Protein AF-Q8GNE8-F1 (afdb_monomer_lite)

Foldseek 3Di:
DQAFAAEEEDLDPVRLVVQVVVQVVVGQYEYEYQDQVSQVVSPVVDDPTSYHYDYDPVVSQVRHDPVYHYHYD

InterPro domains:
  IPR006115 6-phosphogluconate dehydrogenase, NADP-binding [PF03446] (5-73)
  IPR006183 6-phosphogluconate dehydrogenase [PR00076] (4-27)
  IPR006183 6-phosphogluconate dehydrogenase [PR00076] (66-73)
  IPR006183 6-phosphogluconate dehydrogenase [PTHR11811] (3-73)
  IPR036291 NAD(P)-binding domain superfamily [SSF51735] (4-73)

Structure (mmCIF, N/CA/C/O backbone):
data_AF-Q8GNE8-F1
#
_entry.id   AF-Q8GNE8-F1
#
loop_
_atom_site.group_PDB
_atom_site.id
_atom_site.type_symbol
_atom_site.label_atom_id
_atom_site.label_alt_id
_atom_site.label_comp_id
_atom_site.label_asym_id
_atom_site.label_entity_id
_atom_site.label_seq_id
_atom_site.pdbx_PDB_ins_code
_atom_site.Cartn_x
_atom_site.Cartn_y
_atom_site.Cartn_z
_atom_site.occupancy
_atom_site.B_iso_or_equiv
_atom_site.auth_seq_id
_atom_site.auth_comp_id
_atom_site.auth_asym_id
_atom_site.auth_atom_id
_atom_site.pdbx_PDB_model_num
ATOM 1 N N . MET A 1 1 ? 1.375 -8.578 13.342 1.00 57.38 1 MET A N 1
ATOM 2 C CA . MET A 1 1 ? 1.616 -7.364 12.532 1.00 57.38 1 MET A CA 1
ATOM 3 C C . MET A 1 1 ? 0.382 -6.486 12.622 1.00 57.38 1 MET A C 1
ATOM 5 O O . MET A 1 1 ? -0.712 -7.041 12.651 1.00 57.38 1 MET A O 1
ATOM 9 N N . SER A 1 2 ? 0.532 -5.164 12.728 1.00 83.50 2 SER A N 1
ATOM 10 C CA . SER A 1 2 ? -0.620 -4.264 12.624 1.00 83.50 2 SER A CA 1
ATOM 11 C C . SER A 1 2 ? -1.189 -4.353 11.210 1.00 83.50 2 SER A C 1
ATOM 13 O O . SER A 1 2 ? -0.439 -4.362 10.232 1.00 83.50 2 SER A O 1
ATOM 15 N N . LYS A 1 3 ? -2.511 -4.482 11.118 1.00 93.06 3 LYS A N 1
ATOM 16 C CA . LYS A 1 3 ? -3.210 -4.471 9.837 1.00 93.06 3 LYS A CA 1
ATOM 17 C C . LYS A 1 3 ? -3.213 -3.054 9.264 1.00 93.06 3 LYS A C 1
ATOM 19 O O . LYS A 1 3 ? -3.241 -2.083 10.016 1.00 93.06 3 LYS A O 1
ATOM 24 N N . GLN A 1 4 ? -3.146 -2.932 7.945 1.00 96.50 4 GLN A N 1
ATOM 25 C CA . GLN A 1 4 ? -3.179 -1.650 7.250 1.00 96.50 4 GLN A CA 1
ATOM 26 C C . GLN A 1 4 ? -4.619 -1.166 7.112 1.00 96.50 4 GLN A C 1
ATOM 28 O O . GLN A 1 4 ? -5.557 -1.945 6.929 1.00 96.50 4 GLN A O 1
ATOM 33 N N . GLN A 1 5 ? -4.788 0.150 7.165 1.00 96.69 5 GLN A N 1
ATOM 34 C CA . GLN A 1 5 ? -6.110 0.768 7.172 1.00 96.69 5 GLN A CA 1
ATOM 35 C C . GLN A 1 5 ? -6.762 0.728 5.781 1.00 96.69 5 GLN A C 1
ATOM 37 O O . GLN A 1 5 ? -7.989 0.684 5.672 1.00 96.69 5 GLN A O 1
ATOM 42 N N . ILE A 1 6 ? -5.958 0.737 4.717 1.00 98.06 6 ILE A N 1
ATOM 43 C CA . ILE A 1 6 ? -6.419 0.812 3.329 1.00 98.06 6 ILE A CA 1
ATOM 44 C C . ILE A 1 6 ? -5.425 0.146 2.379 1.00 98.06 6 ILE A C 1
ATOM 46 O O . ILE A 1 6 ? -4.220 0.119 2.634 1.00 98.06 6 ILE A O 1
ATOM 50 N N . GLY A 1 7 ? -5.948 -0.411 1.290 1.00 98.25 7 GLY A N 1
ATOM 51 C CA . GLY A 1 7 ? -5.168 -1.023 0.227 1.00 98.25 7 GLY A CA 1
ATOM 52 C C . GLY A 1 7 ? -5.383 -0.325 -1.110 1.00 98.25 7 GLY A C 1
ATOM 53 O O . GLY A 1 7 ? -6.501 0.085 -1.421 1.00 98.25 7 GLY A O 1
ATOM 54 N N . VAL A 1 8 ? -4.327 -0.230 -1.914 1.00 98.44 8 VAL A N 1
ATOM 55 C CA . VAL A 1 8 ? -4.389 0.236 -3.304 1.00 98.44 8 VAL A CA 1
ATOM 56 C C . VAL A 1 8 ? -3.870 -0.869 -4.217 1.00 98.44 8 VAL A C 1
ATOM 58 O O . VAL A 1 8 ? -2.766 -1.384 -4.025 1.00 98.44 8 VAL A O 1
ATOM 61 N N . VAL A 1 9 ? -4.675 -1.232 -5.209 1.00 98.38 9 VAL A N 1
ATOM 62 C CA . VAL A 1 9 ? -4.303 -2.148 -6.286 1.00 98.38 9 VAL A CA 1
ATOM 63 C C . VAL A 1 9 ? -4.009 -1.324 -7.531 1.00 98.38 9 VAL A C 1
ATOM 65 O O . VAL A 1 9 ? -4.820 -0.477 -7.884 1.00 98.38 9 VAL A O 1
ATOM 68 N N . GLY A 1 10 ? -2.879 -1.593 -8.185 1.00 97.75 10 GLY A N 1
ATOM 69 C CA . GLY A 1 10 ? -2.462 -0.923 -9.419 1.00 97.75 10 GLY A CA 1
ATOM 70 C C . GLY A 1 10 ? -1.402 0.146 -9.174 1.00 97.75 10 GLY A C 1
ATOM 71 O O . GLY A 1 10 ? -1.697 1.246 -8.719 1.00 97.75 10 GLY A O 1
ATOM 72 N N . MET A 1 11 ? -0.142 -0.165 -9.487 1.00 97.62 11 MET A N 1
ATOM 73 C CA . MET A 1 11 ? 1.021 0.695 -9.192 1.00 97.62 11 MET A CA 1
ATOM 74 C C . MET A 1 11 ? 1.555 1.428 -10.430 1.00 97.62 11 MET A C 1
ATOM 76 O O . MET A 1 11 ? 2.756 1.619 -10.604 1.00 97.62 11 MET A O 1
ATOM 80 N N . ALA A 1 12 ? 0.649 1.843 -11.318 1.00 95.00 12 ALA A N 1
ATOM 81 C CA . ALA A 1 12 ? 0.960 2.837 -12.343 1.00 95.00 12 ALA A CA 1
ATOM 82 C C . ALA A 1 12 ? 1.040 4.248 -11.720 1.00 95.00 12 ALA A C 1
ATOM 84 O O . ALA A 1 12 ? 0.934 4.419 -10.505 1.00 95.00 12 ALA A O 1
ATOM 85 N N . VAL A 1 13 ? 1.185 5.286 -12.549 1.00 95.44 13 VAL A N 1
ATOM 86 C CA . VAL A 1 13 ? 1.359 6.674 -12.078 1.00 95.44 13 VAL A CA 1
ATOM 87 C C . VAL A 1 13 ? 0.220 7.126 -11.155 1.00 95.44 13 VAL A C 1
ATOM 89 O O . VAL A 1 13 ? 0.480 7.695 -10.096 1.00 95.44 13 VAL A O 1
ATOM 92 N N . MET A 1 14 ? -1.037 6.848 -11.521 1.00 97.31 14 MET A N 1
ATOM 93 C CA . MET A 1 14 ? -2.198 7.287 -10.740 1.00 97.31 14 MET A CA 1
ATOM 94 C C . MET A 1 14 ? -2.285 6.573 -9.384 1.00 97.31 14 MET A C 1
ATOM 96 O O . MET A 1 14 ? -2.382 7.236 -8.353 1.00 97.31 14 MET A O 1
ATOM 100 N N . GLY A 1 15 ? -2.205 5.240 -9.370 1.00 97.25 15 GLY A N 1
ATOM 101 C CA . GLY A 1 15 ? -2.32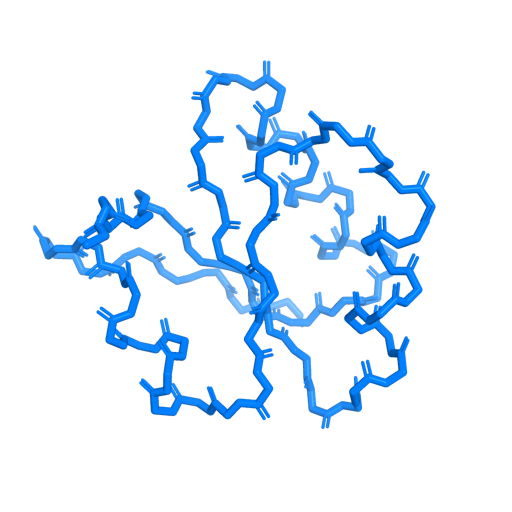3 4.462 -8.136 1.00 97.25 15 GLY A CA 1
ATOM 102 C C . GLY A 1 15 ? -1.156 4.677 -7.170 1.00 97.25 15 GLY A C 1
ATOM 103 O O . GLY A 1 15 ? -1.393 4.844 -5.974 1.00 97.25 15 GLY A O 1
ATOM 104 N N . ARG A 1 16 ? 0.081 4.816 -7.678 1.00 96.75 16 ARG A N 1
ATOM 105 C CA . ARG A 1 16 ? 1.248 5.215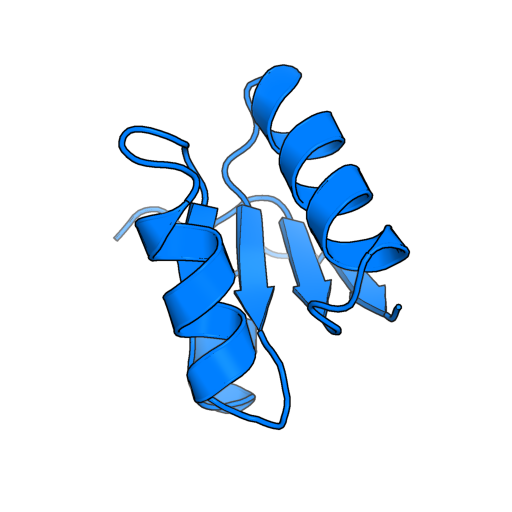 -6.868 1.00 96.75 16 ARG A CA 1
ATOM 106 C C . ARG A 1 16 ? 1.013 6.560 -6.180 1.00 96.75 16 ARG A C 1
ATOM 108 O O . ARG A 1 16 ? 1.174 6.671 -4.967 1.00 96.75 16 ARG A O 1
ATOM 115 N N . ASN A 1 17 ? 0.605 7.577 -6.940 1.00 97.56 17 ASN A N 1
ATOM 116 C CA . ASN A 1 17 ? 0.388 8.918 -6.393 1.00 97.56 17 ASN A CA 1
ATOM 117 C C . ASN A 1 17 ? -0.763 8.945 -5.379 1.00 97.56 17 ASN A C 1
ATOM 119 O O . ASN A 1 17 ? -0.688 9.665 -4.385 1.00 97.56 17 ASN A O 1
ATOM 123 N N . LEU A 1 18 ? -1.809 8.144 -5.595 1.00 97.94 18 LEU A N 1
ATOM 124 C CA . LEU A 1 18 ? -2.919 8.025 -4.655 1.00 97.94 18 LEU A CA 1
ATOM 125 C C . LEU A 1 18 ? -2.493 7.329 -3.356 1.00 97.94 18 LEU A C 1
ATOM 127 O O . LEU A 1 18 ? -2.805 7.828 -2.276 1.00 97.94 18 LEU A O 1
ATOM 131 N N . ALA A 1 19 ? -1.728 6.237 -3.444 1.00 97.88 19 ALA A N 1
ATOM 132 C CA . ALA A 1 19 ? -1.168 5.557 -2.276 1.00 97.88 19 ALA A CA 1
ATOM 133 C C . ALA A 1 19 ? -0.289 6.504 -1.440 1.00 97.88 19 ALA A C 1
ATOM 135 O O . ALA A 1 19 ? -0.444 6.571 -0.223 1.00 97.88 19 ALA A O 1
ATOM 136 N N . LEU A 1 20 ? 0.563 7.303 -2.092 1.00 97.88 20 LEU A N 1
ATOM 137 C CA . LEU A 1 20 ? 1.394 8.317 -1.433 1.00 97.88 20 LEU A CA 1
ATOM 138 C C . LEU A 1 20 ? 0.575 9.468 -0.829 1.00 97.88 20 LEU A C 1
ATOM 140 O O . LEU A 1 20 ? 0.922 9.975 0.236 1.00 97.88 20 LEU A O 1
ATOM 144 N N . ASN A 1 21 ? -0.522 9.880 -1.472 1.00 98.19 21 ASN A N 1
ATOM 145 C CA . ASN A 1 21 ? -1.425 10.895 -0.920 1.00 98.19 21 ASN A CA 1
ATOM 146 C C . ASN A 1 21 ? -2.116 10.398 0.354 1.00 98.19 21 ASN A C 1
ATOM 148 O O . ASN A 1 21 ? -2.255 11.135 1.324 1.00 98.19 21 ASN A O 1
ATOM 152 N N . ILE A 1 22 ? -2.542 9.137 0.363 1.00 97.81 22 ILE A N 1
ATOM 153 C CA . ILE A 1 22 ? -3.169 8.526 1.533 1.00 97.81 22 ILE A CA 1
ATOM 154 C C . ILE A 1 22 ? -2.138 8.365 2.660 1.00 97.81 22 ILE A C 1
ATOM 156 O O . ILE A 1 22 ? -2.421 8.703 3.809 1.00 97.81 22 ILE A O 1
ATOM 160 N N . GLU A 1 23 ? -0.926 7.918 2.329 1.00 97.50 23 GLU A N 1
ATOM 161 C CA . GLU A 1 23 ? 0.182 7.781 3.278 1.00 97.50 23 GLU A CA 1
ATOM 162 C C . GLU A 1 23 ? 0.558 9.113 3.939 1.00 97.50 23 GLU A C 1
ATOM 164 O O . GLU A 1 23 ? 0.715 9.171 5.161 1.00 97.50 23 GLU A O 1
ATOM 169 N N . SER A 1 24 ? 0.614 10.206 3.170 1.00 97.56 24 SER A N 1
ATOM 170 C CA . SER A 1 24 ? 0.977 11.531 3.692 1.00 97.56 24 SER A CA 1
ATOM 171 C C . SER A 1 24 ? -0.030 12.090 4.701 1.00 97.56 24 SER A C 1
ATOM 173 O O . SER A 1 24 ? 0.315 12.952 5.508 1.00 97.56 24 SER A O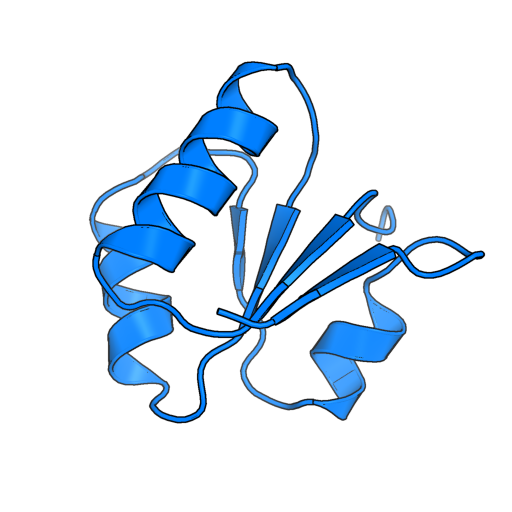 1
ATOM 175 N N . ARG A 1 25 ? -1.259 11.557 4.716 1.00 97.31 25 ARG A N 1
ATOM 176 C CA . ARG A 1 25 ? -2.298 11.861 5.712 1.00 97.31 25 ARG A CA 1
ATOM 177 C C . ARG A 1 25 ? -2.189 11.009 6.982 1.00 97.31 25 ARG A C 1
ATOM 179 O O . ARG A 1 25 ? -3.069 11.069 7.834 1.00 97.31 25 ARG A O 1
ATOM 186 N N . GLY A 1 26 ? -1.121 10.224 7.120 1.00 95.75 26 GLY A N 1
ATOM 187 C CA . GLY A 1 26 ? -0.800 9.454 8.321 1.00 95.75 26 GLY A CA 1
ATOM 188 C C . GLY A 1 26 ? -1.274 8.001 8.307 1.00 95.75 26 GLY A C 1
ATOM 189 O O . GLY A 1 26 ? -1.036 7.295 9.290 1.00 95.75 26 GLY A O 1
ATOM 190 N N . TYR A 1 27 ? -1.892 7.541 7.218 1.00 96.69 27 TYR A N 1
ATOM 191 C CA . TYR A 1 27 ? -2.375 6.168 7.084 1.00 96.69 27 TYR A CA 1
ATOM 192 C C . TYR A 1 27 ? -1.260 5.201 6.679 1.00 96.69 27 TYR A C 1
ATOM 194 O O . TYR A 1 27 ? -0.317 5.561 5.976 1.00 96.69 27 TYR A O 1
ATOM 202 N N . THR A 1 28 ? -1.391 3.941 7.088 1.00 96.62 28 THR A N 1
ATOM 203 C CA . THR A 1 28 ? -0.588 2.836 6.550 1.00 96.62 28 THR A CA 1
ATOM 204 C C . THR A 1 28 ? -1.310 2.219 5.354 1.00 96.62 28 THR A C 1
ATOM 206 O O . THR A 1 28 ? -2.503 1.906 5.430 1.00 96.62 28 THR A O 1
ATOM 209 N N . VAL A 1 29 ? -0.598 2.052 4.238 1.00 98.00 29 VAL A N 1
ATOM 210 C CA . VAL A 1 29 ? -1.205 1.652 2.960 1.00 98.00 29 VAL A CA 1
ATOM 211 C C . VAL A 1 29 ? -0.597 0.344 2.481 1.00 98.00 29 VAL A C 1
ATOM 213 O O . VAL A 1 29 ? 0.610 0.256 2.274 1.00 98.00 29 VAL A O 1
ATOM 216 N N . SER A 1 30 ? -1.434 -0.672 2.279 1.00 98.31 30 SER A N 1
ATOM 217 C CA . SER A 1 30 ? -1.018 -1.875 1.552 1.00 98.31 30 SER A CA 1
ATOM 218 C C . SER A 1 30 ? -1.011 -1.584 0.059 1.00 98.31 30 SER A C 1
ATOM 220 O O . SER A 1 30 ? -1.986 -1.040 -0.461 1.00 98.31 30 SER A O 1
ATOM 222 N N . ILE A 1 31 ? 0.047 -1.968 -0.645 1.00 98.31 31 ILE A N 1
ATOM 223 C CA . ILE A 1 31 ? 0.122 -1.823 -2.099 1.00 98.31 31 ILE A CA 1
ATOM 224 C C . ILE A 1 31 ? 0.270 -3.186 -2.764 1.00 98.31 31 ILE A C 1
ATOM 226 O O . ILE A 1 31 ? 1.007 -4.053 -2.293 1.00 98.31 31 ILE A O 1
ATOM 230 N N . PHE A 1 32 ? -0.444 -3.369 -3.868 1.00 98.44 32 PHE A N 1
ATOM 231 C CA . PHE A 1 32 ? -0.363 -4.567 -4.691 1.00 98.44 32 PHE A CA 1
ATOM 232 C C . PHE A 1 32 ? -0.434 -4.193 -6.170 1.00 98.44 32 PHE A C 1
ATOM 234 O O . PHE A 1 32 ? -1.166 -3.292 -6.581 1.00 98.44 32 PHE A O 1
ATOM 241 N N . ASN A 1 33 ? 0.311 -4.922 -6.991 1.00 98.06 33 ASN A N 1
ATOM 242 C CA . ASN A 1 33 ? 0.240 -4.839 -8.437 1.00 98.06 33 ASN A CA 1
ATOM 243 C C . ASN A 1 33 ? 0.437 -6.231 -9.032 1.00 98.06 33 ASN A C 1
ATOM 245 O O . ASN A 1 33 ? 1.154 -7.052 -8.464 1.00 98.06 33 ASN A O 1
ATOM 249 N N . ARG A 1 34 ? -0.162 -6.485 -10.201 1.00 96.06 34 ARG A N 1
ATOM 250 C CA . ARG A 1 34 ? -0.012 -7.772 -10.900 1.00 96.06 34 ARG A CA 1
ATOM 251 C C . ARG A 1 34 ? 1.453 -8.085 -11.225 1.00 96.06 34 ARG A C 1
ATOM 253 O O . ARG A 1 34 ? 1.875 -9.225 -11.090 1.00 96.06 34 ARG A O 1
ATOM 260 N N . SER A 1 35 ? 2.198 -7.078 -11.674 1.00 96.38 35 SER A N 1
ATOM 261 C CA . SER A 1 35 ? 3.637 -7.173 -11.933 1.00 96.38 35 SER A CA 1
ATOM 262 C C . SER A 1 35 ? 4.396 -6.770 -10.678 1.00 96.38 35 SER A C 1
ATOM 264 O O . SER A 1 35 ? 4.233 -5.639 -10.206 1.00 96.38 35 SER A O 1
ATOM 266 N N . ARG A 1 36 ? 5.203 -7.695 -10.153 1.00 96.94 36 ARG A N 1
ATOM 267 C CA . ARG A 1 36 ? 5.973 -7.537 -8.914 1.00 96.94 36 ARG A CA 1
ATOM 268 C C . ARG A 1 36 ? 6.955 -6.373 -8.993 1.00 96.94 36 ARG A C 1
ATOM 270 O O . ARG A 1 36 ? 7.074 -5.615 -8.034 1.00 96.94 36 ARG A O 1
ATOM 277 N N . GLU A 1 37 ? 7.570 -6.190 -10.155 1.00 97.19 37 GLU A N 1
ATOM 278 C CA . GLU A 1 37 ? 8.592 -5.176 -10.413 1.00 97.19 37 GLU A CA 1
ATOM 279 C C . GLU A 1 37 ? 8.059 -3.767 -10.128 1.00 97.19 37 GLU A C 1
ATOM 281 O O . GLU A 1 37 ? 8.764 -2.935 -9.573 1.00 97.19 37 GLU A O 1
ATOM 286 N N . LYS A 1 38 ? 6.778 -3.510 -10.432 1.00 96.38 38 LYS A N 1
ATOM 287 C CA . LYS A 1 38 ? 6.145 -2.208 -10.173 1.00 96.38 38 LYS A CA 1
ATOM 288 C C . LYS A 1 38 ? 5.950 -1.932 -8.688 1.00 96.38 38 LYS A C 1
ATOM 290 O O . LYS A 1 38 ? 6.096 -0.795 -8.258 1.00 96.38 38 LYS A O 1
ATOM 295 N N . THR A 1 39 ? 5.615 -2.950 -7.902 1.00 97.12 39 THR A N 1
ATOM 296 C CA . THR A 1 39 ? 5.520 -2.807 -6.444 1.00 97.12 39 THR A CA 1
ATOM 297 C C . THR A 1 39 ? 6.901 -2.534 -5.847 1.00 97.12 39 THR A C 1
ATOM 299 O O . THR A 1 39 ? 7.035 -1.661 -4.994 1.00 97.12 39 THR A O 1
ATOM 302 N N . GLU A 1 40 ? 7.930 -3.245 -6.314 1.00 96.94 40 GLU A N 1
ATOM 303 C CA . GLU A 1 40 ? 9.312 -3.063 -5.856 1.00 96.94 40 GLU A CA 1
ATOM 304 C C . GLU A 1 40 ? 9.865 -1.678 -6.223 1.00 96.94 40 GLU A C 1
ATOM 306 O O . GLU A 1 40 ? 10.441 -1.016 -5.363 1.00 96.94 40 GLU A O 1
ATOM 311 N N . GLU A 1 41 ? 9.612 -1.202 -7.448 1.00 97.25 41 GLU A N 1
ATOM 312 C CA . GLU A 1 41 ? 9.942 0.153 -7.917 1.00 97.25 41 GLU A CA 1
ATOM 313 C C . GLU A 1 41 ? 9.357 1.218 -6.977 1.00 97.25 41 GLU A C 1
ATOM 315 O O . GLU A 1 41 ? 10.089 2.067 -6.471 1.00 97.25 41 GLU A O 1
ATOM 320 N N . VAL A 1 42 ? 8.063 1.122 -6.645 1.00 97.00 42 VAL A N 1
ATOM 321 C CA . VAL A 1 42 ? 7.400 2.073 -5.735 1.00 97.00 42 VAL A CA 1
ATOM 322 C C . VAL A 1 42 ? 8.053 2.095 -4.354 1.00 97.00 42 VAL A C 1
ATOM 324 O O . VAL A 1 42 ? 8.245 3.174 -3.795 1.00 97.00 42 VAL A O 1
ATOM 327 N N . ILE A 1 43 ? 8.394 0.935 -3.790 1.00 97.25 43 ILE A N 1
ATOM 328 C CA . ILE A 1 43 ? 9.035 0.865 -2.470 1.00 97.25 43 ILE A CA 1
ATOM 329 C C . ILE A 1 43 ? 10.463 1.416 -2.513 1.00 97.25 43 ILE A C 1
ATOM 331 O O . ILE A 1 43 ? 10.851 2.157 -1.611 1.00 97.25 43 ILE A O 1
ATOM 335 N N . ALA A 1 44 ? 11.227 1.095 -3.558 1.00 97.31 44 ALA A N 1
ATOM 336 C CA . ALA A 1 44 ? 12.599 1.566 -3.727 1.00 97.31 44 ALA A CA 1
ATOM 337 C C . ALA A 1 44 ? 12.673 3.091 -3.914 1.00 97.31 44 ALA A C 1
ATOM 339 O O . ALA A 1 44 ? 13.545 3.738 -3.338 1.00 97.31 44 ALA A O 1
ATOM 340 N N . GLU A 1 45 ? 11.739 3.672 -4.673 1.00 96.94 45 GLU A N 1
ATOM 341 C CA . GLU A 1 45 ? 11.631 5.121 -4.895 1.00 96.94 45 GLU A CA 1
ATOM 342 C C . GLU A 1 45 ? 11.176 5.897 -3.648 1.00 96.94 45 GLU A C 1
ATOM 344 O O . GLU A 1 45 ? 11.396 7.104 -3.559 1.00 96.94 45 GLU A O 1
ATOM 349 N N . ASN A 1 46 ? 10.524 5.232 -2.688 1.00 96.19 46 ASN A N 1
ATOM 350 C CA . ASN A 1 46 ? 9.868 5.880 -1.550 1.00 96.19 46 ASN A CA 1
ATOM 351 C C . ASN A 1 46 ? 10.337 5.306 -0.198 1.00 96.19 46 ASN A C 1
ATOM 353 O O . ASN A 1 46 ? 9.515 4.823 0.592 1.00 96.19 46 ASN A O 1
ATOM 357 N N . PRO A 1 47 ? 11.648 5.367 0.112 1.00 94.38 47 PRO A N 1
ATOM 358 C CA . PRO A 1 47 ? 12.179 4.832 1.358 1.00 94.38 47 PRO A CA 1
ATOM 359 C C . PRO A 1 47 ? 11.599 5.571 2.573 1.00 94.38 47 PRO A C 1
ATOM 361 O O . PRO A 1 47 ? 11.439 6.791 2.576 1.00 94.38 47 PRO A O 1
ATOM 364 N N . GLY A 1 48 ? 11.278 4.821 3.629 1.00 91.56 48 GLY A N 1
ATOM 365 C CA . GLY A 1 48 ? 10.750 5.371 4.884 1.00 91.56 48 GLY A CA 1
ATOM 366 C C . GLY A 1 48 ? 9.258 5.726 4.869 1.00 91.56 48 GLY A C 1
ATOM 367 O O . GLY A 1 48 ? 8.731 6.154 5.896 1.00 91.56 48 GLY A O 1
ATOM 368 N N . LYS A 1 49 ? 8.558 5.531 3.745 1.00 95.25 49 LYS A N 1
ATOM 369 C CA . LYS A 1 49 ? 7.101 5.691 3.673 1.00 95.25 49 LYS A CA 1
ATOM 370 C C . LYS A 1 49 ? 6.368 4.514 4.305 1.00 95.25 49 LYS A C 1
ATOM 372 O O . LYS A 1 49 ? 6.835 3.379 4.258 1.00 95.25 49 LYS A O 1
ATOM 377 N N . LYS A 1 50 ? 5.169 4.761 4.842 1.00 95.62 50 LYS A N 1
ATOM 378 C CA . LYS A 1 50 ? 4.300 3.717 5.424 1.00 95.62 50 LYS A CA 1
ATOM 379 C C . LYS A 1 50 ? 3.538 2.901 4.364 1.00 95.62 50 LYS A C 1
ATOM 381 O O . LYS A 1 50 ? 2.360 2.577 4.546 1.00 95.62 50 LYS A O 1
ATOM 386 N N . LEU A 1 51 ? 4.208 2.583 3.258 1.00 97.06 51 LEU A N 1
ATOM 387 C CA . LEU A 1 51 ? 3.716 1.686 2.217 1.00 97.06 51 LEU A CA 1
ATOM 388 C C . LEU A 1 51 ? 4.189 0.265 2.521 1.00 97.06 51 LEU A C 1
ATOM 390 O O . LEU A 1 51 ? 5.368 0.046 2.789 1.00 97.06 51 LEU A O 1
ATOM 394 N N . VAL A 1 52 ? 3.276 -0.700 2.476 1.00 97.44 52 VAL A N 1
ATOM 395 C CA . VAL A 1 52 ? 3.582 -2.107 2.752 1.00 97.44 52 VAL A CA 1
ATOM 396 C C . VAL A 1 52 ? 3.322 -2.929 1.491 1.00 97.44 52 VAL A C 1
ATOM 398 O O . VAL A 1 52 ? 2.173 -2.988 1.041 1.00 97.44 52 VAL A O 1
ATOM 401 N N . PRO A 1 53 ? 4.364 -3.523 0.882 1.00 97.69 53 PRO A N 1
ATOM 402 C CA . PRO A 1 53 ? 4.221 -4.254 -0.366 1.00 97.69 53 PRO A CA 1
ATOM 403 C C . PRO A 1 53 ? 3.666 -5.657 -0.141 1.00 97.69 53 PRO A C 1
ATOM 405 O O . PRO A 1 53 ? 4.078 -6.363 0.778 1.00 97.69 53 PRO A O 1
ATOM 408 N N . TYR A 1 54 ? 2.787 -6.079 -1.044 1.00 98.06 54 TYR A N 1
ATOM 409 C CA . TYR A 1 54 ? 2.293 -7.447 -1.132 1.00 98.06 54 TYR A CA 1
ATOM 410 C C . TYR A 1 54 ? 2.380 -7.944 -2.573 1.00 98.06 54 TYR A C 1
ATOM 412 O O . TYR A 1 54 ? 2.256 -7.167 -3.523 1.00 98.06 54 TYR A O 1
ATOM 420 N N . TYR A 1 55 ? 2.597 -9.250 -2.731 1.00 97.38 55 TYR A N 1
ATOM 421 C CA . TYR A 1 55 ? 2.887 -9.867 -4.031 1.00 97.38 55 TYR A CA 1
ATOM 422 C C . TYR A 1 55 ? 1.839 -10.892 -4.453 1.00 97.38 55 TYR A C 1
ATOM 424 O O . TYR A 1 55 ? 1.818 -11.329 -5.602 1.00 97.38 55 TYR A O 1
ATOM 432 N N . THR A 1 56 ? 0.927 -11.239 -3.548 1.00 97.56 56 THR A N 1
ATOM 433 C CA . THR A 1 56 ? -0.240 -12.060 -3.843 1.00 97.56 56 THR A CA 1
ATOM 434 C C . THR A 1 56 ? -1.509 -11.362 -3.366 1.00 97.56 56 THR A C 1
ATOM 436 O O . THR A 1 56 ? -1.510 -10.631 -2.373 1.00 97.56 56 THR A O 1
ATOM 439 N N . VAL A 1 57 ? -2.625 -11.621 -4.054 1.00 97.44 57 VAL A N 1
ATOM 440 C CA . VAL A 1 57 ? -3.941 -11.087 -3.658 1.00 97.44 57 VAL A CA 1
ATOM 441 C C . VAL A 1 57 ? -4.320 -11.557 -2.252 1.00 97.44 57 VAL A C 1
ATOM 443 O O . VAL A 1 57 ? -4.900 -10.795 -1.485 1.00 97.44 57 VAL A O 1
ATOM 446 N N . LYS A 1 58 ? -3.970 -12.799 -1.896 1.00 97.88 58 LYS A N 1
ATOM 447 C CA . LYS A 1 58 ? -4.268 -13.371 -0.581 1.00 97.88 58 LYS A CA 1
ATOM 448 C C . LYS A 1 58 ? -3.601 -12.571 0.537 1.00 97.88 58 LYS A C 1
ATOM 450 O O . LYS A 1 58 ? -4.297 -12.104 1.433 1.00 97.88 58 LYS A O 1
ATOM 455 N N . GLU A 1 59 ? -2.289 -12.359 0.449 1.00 97.38 59 GLU A N 1
ATOM 456 C CA . GLU A 1 59 ? -1.546 -11.607 1.467 1.00 97.38 59 GLU A CA 1
ATOM 457 C C . GLU A 1 59 ? -2.024 -10.150 1.544 1.00 97.38 59 GLU A C 1
ATOM 459 O O . GLU A 1 59 ? -2.212 -9.622 2.638 1.00 97.38 59 GLU A O 1
ATOM 464 N N . PHE A 1 60 ? -2.310 -9.528 0.393 1.00 98.19 60 PHE A N 1
ATOM 465 C CA . PHE A 1 60 ? -2.874 -8.177 0.325 1.00 98.19 60 PHE A CA 1
ATOM 466 C C . PHE A 1 60 ? -4.251 -8.065 1.003 1.00 98.19 60 PHE A C 1
ATOM 468 O O . PHE A 1 60 ? -4.568 -7.061 1.629 1.00 98.19 60 PHE A O 1
ATOM 475 N N . VAL A 1 61 ? -5.110 -9.079 0.889 1.00 97.88 61 VAL A N 1
ATOM 476 C CA . VAL A 1 61 ? -6.433 -9.074 1.538 1.00 97.88 61 VAL A CA 1
ATOM 477 C C . VAL A 1 61 ? -6.329 -9.369 3.039 1.00 97.88 61 VAL A C 1
ATOM 479 O O . VAL A 1 61 ? -7.133 -8.860 3.829 1.00 97.88 61 VAL A O 1
ATOM 482 N N . GLU A 1 62 ? -5.368 -10.199 3.448 1.00 97.56 62 GLU A N 1
ATOM 483 C CA . GLU A 1 62 ? -5.114 -10.551 4.851 1.00 97.56 62 GLU A CA 1
ATOM 484 C C . GLU A 1 62 ? -4.466 -9.407 5.643 1.00 97.56 62 GLU A C 1
ATOM 486 O O . GLU A 1 62 ? -4.699 -9.295 6.853 1.00 97.56 62 GLU A O 1
ATOM 491 N N . SER A 1 63 ? -3.730 -8.524 4.963 1.00 97.50 63 SER A N 1
ATOM 492 C CA . SER A 1 63 ? -3.078 -7.365 5.571 1.00 97.50 63 SER A CA 1
ATOM 493 C C . SER A 1 63 ? -4.043 -6.274 6.035 1.00 97.50 63 SER A C 1
ATOM 495 O O . SER A 1 63 ? -3.703 -5.490 6.916 1.00 97.50 63 SER A O 1
ATOM 497 N N . LEU A 1 64 ? -5.259 -6.218 5.487 1.00 98.00 64 LEU A N 1
ATOM 498 C CA . LEU A 1 64 ? -6.186 -5.108 5.708 1.00 98.00 64 LEU A CA 1
ATOM 499 C C . LEU A 1 64 ? -7.086 -5.287 6.937 1.00 98.00 64 LEU A C 1
ATOM 501 O O . LEU A 1 64 ? -7.587 -6.379 7.236 1.00 98.00 64 LEU A O 1
ATOM 505 N N . GLU A 1 65 ? -7.341 -4.171 7.624 1.00 97.50 65 GLU A N 1
ATOM 506 C CA . GLU A 1 65 ? -8.376 -4.049 8.653 1.00 97.50 65 GLU A CA 1
ATOM 507 C C . GLU A 1 65 ? -9.778 -4.327 8.082 1.00 97.50 65 GLU A C 1
ATOM 509 O O . GLU A 1 65 ? -10.041 -4.147 6.892 1.00 97.50 65 GLU A O 1
ATOM 514 N N . THR A 1 66 ? -10.702 -4.763 8.940 1.00 95.94 66 THR A N 1
ATOM 515 C CA . THR A 1 66 ? -12.113 -4.979 8.585 1.00 95.94 66 THR A CA 1
ATOM 516 C C . THR A 1 66 ? -12.989 -3.834 9.107 1.00 95.94 66 THR A C 1
ATOM 518 O O . THR A 1 66 ? -12.829 -3.477 10.274 1.00 95.94 66 THR A O 1
ATOM 521 N N . PRO A 1 67 ? -13.953 -3.310 8.324 1.00 97.06 6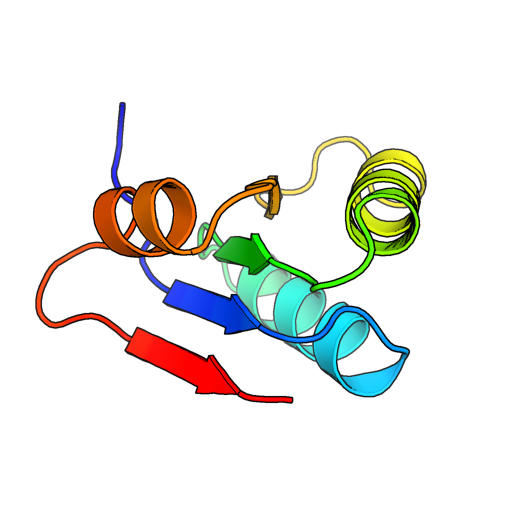7 PRO A N 1
ATOM 522 C CA . PRO A 1 67 ? -14.268 -3.663 6.936 1.00 97.06 67 PRO A CA 1
ATOM 523 C C . PRO A 1 67 ? -13.171 -3.213 5.957 1.00 9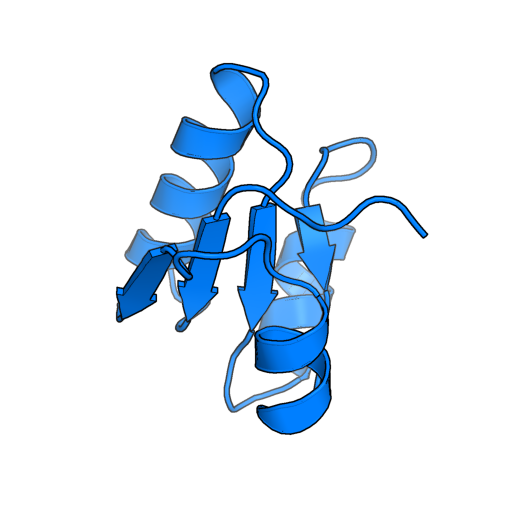7.06 67 PRO A C 1
ATOM 525 O O . PRO A 1 67 ? -12.623 -2.119 6.078 1.00 97.06 67 PRO A O 1
ATOM 528 N N . ARG A 1 68 ? -12.844 -4.074 4.982 1.00 98.00 68 ARG A N 1
ATOM 529 C CA . ARG A 1 68 ? -11.708 -3.851 4.076 1.00 98.00 68 ARG A CA 1
ATOM 530 C C . ARG A 1 68 ? -11.989 -2.698 3.120 1.00 98.00 68 ARG A C 1
ATOM 532 O O . ARG A 1 68 ? -13.001 -2.700 2.425 1.00 98.00 68 ARG A O 1
ATOM 539 N N . ARG A 1 69 ? -11.051 -1.755 3.049 1.00 98.19 69 ARG A N 1
ATOM 540 C CA . ARG A 1 69 ? -11.072 -0.614 2.125 1.00 98.19 69 ARG A CA 1
ATOM 541 C C . ARG A 1 69 ? -10.022 -0.847 1.047 1.00 98.19 69 ARG A C 1
ATOM 543 O O . ARG A 1 69 ? -8.830 -0.809 1.344 1.00 98.19 69 ARG A O 1
ATOM 550 N N . ILE A 1 70 ? -10.467 -1.127 -0.175 1.00 98.31 70 ILE A N 1
ATOM 551 C CA . ILE A 1 70 ? -9.597 -1.408 -1.322 1.00 98.31 70 ILE A CA 1
ATOM 552 C C . ILE A 1 70 ? -9.950 -0.434 -2.442 1.00 98.31 70 ILE A C 1
ATOM 554 O O . ILE A 1 70 ? -11.102 -0.369 -2.863 1.00 98.31 70 ILE A O 1
ATOM 558 N N . LEU A 1 71 ? -8.952 0.302 -2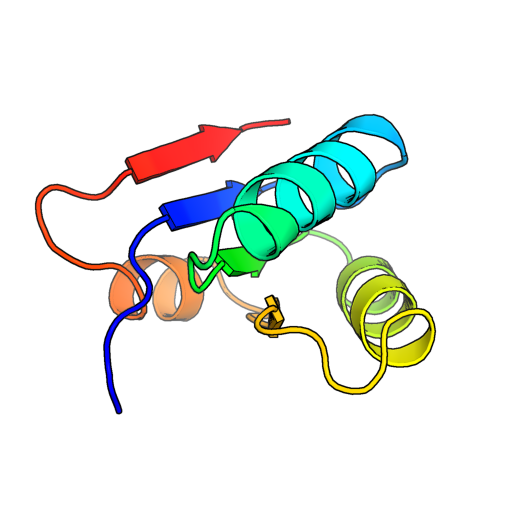.921 1.00 97.81 71 LEU A N 1
ATOM 559 C CA . LEU A 1 71 ? -9.036 1.116 -4.130 1.00 97.81 71 LEU A CA 1
ATOM 560 C C . LEU A 1 71 ? -8.436 0.334 -5.298 1.00 97.81 71 LEU A C 1
ATOM 562 O O . LEU A 1 71 ? -7.296 -0.120 -5.214 1.00 97.81 71 LEU A O 1
ATOM 566 N N . LEU A 1 72 ? -9.212 0.176 -6.368 1.00 97.12 72 LEU A N 1
ATOM 567 C CA . LEU A 1 72 ? -8.769 -0.442 -7.616 1.00 97.12 72 LEU A CA 1
ATOM 568 C C . LEU A 1 72 ? -8.439 0.665 -8.614 1.00 97.12 72 LEU A C 1
ATOM 570 O O . LEU A 1 72 ? -9.315 1.475 -8.919 1.00 97.12 72 LEU A O 1
ATOM 574 N N . MET A 1 73 ? -7.193 0.688 -9.086 1.00 92.50 73 MET A N 1
ATOM 575 C CA . MET A 1 73 ? -6.655 1.699 -9.996 1.00 92.50 73 MET A CA 1
ATOM 576 C C . MET A 1 73 ? -6.035 1.061 -11.235 1.00 92.50 73 MET A C 1
ATOM 578 O O . MET A 1 73 ? -5.303 0.055 -11.092 1.00 92.50 73 MET A O 1
#

Organism: Escherichia coli (NCBI:txid562)

Radius of gyration: 10.73 Å; chains: 1; bounding box: 27×25×25 Å

Sequence (73 aa):
MSKQQIGVVGMAVMGRNLALNIESRGYTVSIFNRSREKTEEVIAENPGKKLVPYYTVKEFVESLETPRRILLM

pLDDT: mean 96.33, std 5.02, range [57.38, 98.44]

Secondary structure (DSSP, 8-state):
-PPBSEEEE--SHHHHHHHHHHHHTT--EEEE-SSHHHHHHHHHHSTTSSEEEESSHHHHHHSBPSSP-EEE-